Protein AF-Q70RH6-F1 (afdb_monomer)

Solvent-accessible surface area (backbone atoms only — not comparable to full-atom values): 3795 Å² total; per-residue (Å²): 134,81,84,81,80,83,79,79,79,58,94,83,75,76,88,80,92,74,66,65,60,83,80,71,64,61,93,82,66,77,86,53,95,87,59,87,85,82,89,80,91,83,80,81,77,84,132

InterPro domains:
  IPR033966 RuBisCO [PTHR42704] (1-47)
  IPR036422 RuBisCO large subunit, N-terminal domain superfamily [G3DSA:3.30.70.150] (8-47)
  IPR036422 RuBisCO large subunit, N-terminal domain superfamily [SSF54966] (8-47)

Sequence (47 aa):
MSPQTETKASAGFKAGVKDYKLTYYTPEYQTKDTDILAAFRVTPQPG

Secondary structure (DSSP, 8-state):
-PPP------TT---S---HHHHH--TTPPPPTT---------PPP-

pLDDT: mean 85.28, std 13.66, range [49.56, 98.12]

Mean predicted aligned error: 10.02 Å

Structure (mmCIF, N/CA/C/O backbone):
data_AF-Q70RH6-F1
#
_entry.id   AF-Q70RH6-F1
#
loop_
_atom_site.group_PDB
_atom_site.id
_atom_site.type_symbol
_atom_site.label_atom_id
_atom_site.label_alt_id
_atom_site.label_comp_id
_atom_site.label_asym_id
_atom_site.label_entity_id
_atom_site.label_seq_id
_atom_site.pdbx_PDB_ins_code
_atom_site.Cartn_x
_atom_site.Cartn_y
_atom_site.Cartn_z
_atom_site.occupancy
_atom_site.B_iso_or_equiv
_atom_site.auth_seq_id
_atom_site.auth_comp_id
_atom_site.auth_asym_id
_atom_site.auth_atom_id
_atom_site.pdbx_PDB_model_num
ATOM 1 N N . MET A 1 1 ? 5.434 43.078 -10.399 1.00 54.97 1 MET A N 1
ATOM 2 C CA . MET A 1 1 ? 6.339 42.399 -9.450 1.00 54.97 1 MET A CA 1
ATOM 3 C C . MET A 1 1 ? 5.970 40.928 -9.448 1.00 54.97 1 MET A C 1
ATOM 5 O O . MET A 1 1 ? 4.811 40.628 -9.199 1.00 54.97 1 MET A O 1
ATOM 9 N N . SER A 1 2 ? 6.889 40.040 -9.825 1.00 49.56 2 SER A N 1
ATOM 10 C CA . SER A 1 2 ? 6.638 38.593 -9.801 1.00 49.56 2 SER A CA 1
ATOM 11 C C . SER A 1 2 ? 6.597 38.109 -8.349 1.00 49.56 2 SER A C 1
ATOM 13 O O . SER A 1 2 ? 7.456 38.534 -7.575 1.00 49.56 2 SER A O 1
ATOM 15 N N . PRO A 1 3 ? 5.641 37.255 -7.948 1.00 65.12 3 PRO A N 1
ATOM 16 C CA . PRO A 1 3 ? 5.643 36.707 -6.599 1.00 65.12 3 PRO A CA 1
ATOM 17 C C . PRO A 1 3 ? 6.898 35.844 -6.404 1.00 65.12 3 PRO A C 1
ATOM 19 O O . PRO A 1 3 ? 7.135 34.894 -7.152 1.00 65.12 3 PRO A O 1
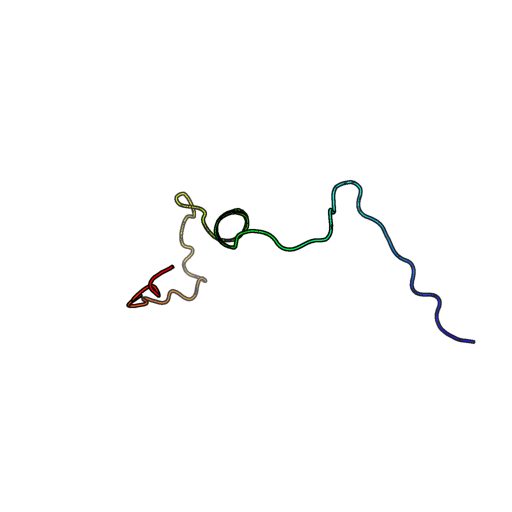ATOM 22 N N . GLN A 1 4 ? 7.729 36.191 -5.419 1.00 59.53 4 GLN A N 1
ATOM 23 C CA . GLN A 1 4 ? 8.831 35.335 -4.984 1.00 59.53 4 GLN A CA 1
ATOM 24 C C . GLN A 1 4 ? 8.236 34.089 -4.325 1.00 59.53 4 GLN A C 1
ATOM 26 O O . GLN A 1 4 ? 7.495 34.179 -3.351 1.00 59.53 4 GLN A O 1
ATOM 31 N N . THR A 1 5 ? 8.536 32.917 -4.884 1.00 68.06 5 THR A N 1
ATOM 32 C CA . THR A 1 5 ? 8.169 31.635 -4.275 1.00 68.06 5 THR A CA 1
ATOM 33 C C . THR A 1 5 ? 9.143 31.348 -3.138 1.00 68.06 5 THR A C 1
ATOM 35 O O . THR A 1 5 ? 10.323 31.086 -3.374 1.00 68.06 5 THR A O 1
ATOM 38 N N . GLU A 1 6 ? 8.666 31.404 -1.899 1.00 64.88 6 GLU A N 1
ATOM 39 C CA . GLU A 1 6 ? 9.453 31.006 -0.734 1.00 64.88 6 GLU A CA 1
ATOM 40 C C . GLU A 1 6 ? 9.591 29.480 -0.697 1.00 64.88 6 GLU A C 1
ATOM 42 O O . GLU A 1 6 ? 8.639 28.746 -0.426 1.00 64.88 6 GLU A O 1
ATOM 47 N N . THR A 1 7 ? 10.795 28.978 -0.968 1.00 66.44 7 THR A N 1
ATOM 48 C CA . THR A 1 7 ? 11.096 27.551 -0.818 1.00 66.44 7 THR A CA 1
ATOM 49 C C . THR A 1 7 ? 11.415 27.266 0.647 1.00 66.44 7 THR A C 1
ATOM 51 O O . THR A 1 7 ? 12.545 27.451 1.095 1.00 66.44 7 THR A O 1
ATOM 54 N N . LYS A 1 8 ? 10.426 26.795 1.416 1.00 65.88 8 LYS A N 1
ATOM 55 C CA . LYS A 1 8 ? 10.674 26.203 2.739 1.00 65.88 8 LYS A CA 1
ATOM 56 C C . LYS A 1 8 ? 11.263 24.806 2.551 1.00 65.88 8 LYS A C 1
ATOM 58 O O . LYS A 1 8 ? 10.533 23.824 2.437 1.00 65.88 8 LYS A O 1
ATOM 63 N N . ALA A 1 9 ? 12.589 24.711 2.502 1.00 62.78 9 ALA A N 1
ATOM 64 C CA . ALA A 1 9 ? 13.274 23.427 2.575 1.00 62.78 9 ALA A CA 1
ATOM 65 C C . ALA A 1 9 ? 13.031 22.820 3.968 1.00 62.78 9 ALA A C 1
ATOM 67 O O . ALA A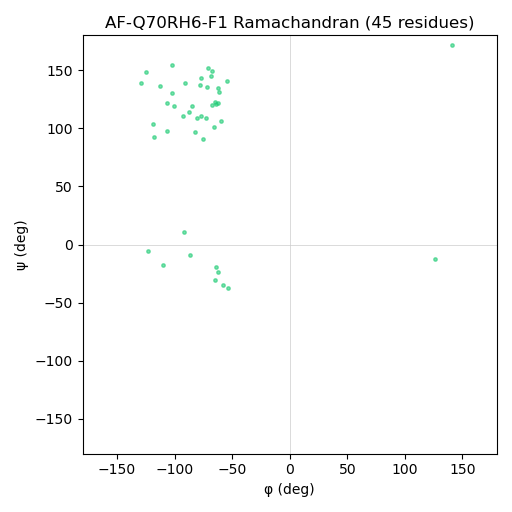 1 9 ? 13.630 23.237 4.957 1.00 62.78 9 ALA A O 1
ATOM 68 N N . SER A 1 10 ? 12.109 21.860 4.061 1.00 70.00 10 SER A N 1
ATOM 69 C CA . SER A 1 10 ? 11.941 21.057 5.272 1.00 70.00 10 SER A CA 1
ATOM 70 C C . SER A 1 10 ? 13.213 20.231 5.485 1.00 70.00 10 SER A C 1
ATOM 72 O O . SER A 1 10 ? 13.629 19.484 4.594 1.00 70.00 10 SER A O 1
ATOM 74 N N . ALA A 1 11 ? 13.858 20.385 6.644 1.00 65.19 11 ALA A N 1
ATOM 75 C CA . ALA A 1 11 ? 15.029 19.598 7.012 1.00 65.19 11 ALA A CA 1
ATOM 76 C C . ALA A 1 11 ? 14.647 18.105 7.034 1.00 65.19 11 ALA A C 1
ATOM 78 O O . ALA A 1 11 ? 13.920 17.658 7.915 1.00 65.19 11 ALA A O 1
ATOM 79 N N . GLY A 1 12 ? 15.094 17.348 6.024 1.00 71.56 12 GLY A N 1
ATOM 80 C CA . GLY A 1 12 ? 14.786 15.919 5.858 1.00 71.56 12 GLY A CA 1
ATOM 81 C C . GLY A 1 12 ? 14.195 15.534 4.496 1.00 71.56 12 GLY A C 1
ATOM 82 O O . GLY A 1 12 ? 14.179 14.349 4.157 1.00 71.56 12 GLY A O 1
ATOM 83 N N . PHE A 1 13 ? 13.760 16.495 3.673 1.00 81.12 13 PHE A N 1
ATOM 84 C CA . PHE A 1 13 ? 13.276 16.197 2.323 1.00 81.12 13 PHE A CA 1
ATOM 85 C C . PHE A 1 13 ? 14.443 16.012 1.339 1.00 81.12 13 PHE A C 1
ATOM 87 O O . PHE A 1 13 ? 15.112 16.970 0.957 1.00 81.12 13 PHE A O 1
ATOM 94 N N . LYS A 1 14 ? 14.680 14.768 0.905 1.00 79.81 14 LYS A N 1
ATOM 95 C CA . LYS A 1 14 ? 15.567 14.451 -0.226 1.00 79.81 14 LYS A CA 1
ATOM 96 C C . LYS A 1 14 ? 14.736 14.189 -1.481 1.00 79.81 14 LYS A C 1
ATOM 98 O O . LYS A 1 14 ? 13.933 13.253 -1.495 1.00 79.81 14 LYS A O 1
ATOM 103 N N . ALA A 1 15 ? 14.952 15.006 -2.510 1.00 84.81 15 ALA A N 1
ATOM 104 C CA . ALA A 1 15 ? 14.375 14.816 -3.838 1.00 84.81 15 ALA A CA 1
ATOM 105 C C . ALA A 1 15 ? 15.013 13.609 -4.556 1.00 84.81 15 ALA A C 1
ATOM 107 O O . ALA A 1 15 ? 16.166 13.267 -4.292 1.00 84.81 15 ALA A O 1
ATOM 108 N N . GLY A 1 16 ? 14.263 12.973 -5.460 1.00 89.31 16 GLY A N 1
ATOM 109 C CA . GLY A 1 16 ? 14.692 11.797 -6.224 1.00 89.31 16 GLY A CA 1
ATOM 110 C C . GLY A 1 16 ? 13.571 10.770 -6.399 1.00 89.31 16 GLY A C 1
ATOM 111 O O . GLY A 1 16 ? 12.502 10.901 -5.800 1.00 89.31 16 GLY A O 1
ATOM 112 N N . VAL A 1 17 ? 13.818 9.747 -7.220 1.00 90.19 17 VAL A N 1
ATOM 113 C CA . VAL A 1 17 ? 12.909 8.600 -7.380 1.00 90.19 17 VAL A CA 1
ATOM 114 C C . VAL A 1 17 ? 13.078 7.661 -6.188 1.00 90.19 17 VAL A C 1
ATOM 116 O O . VAL A 1 17 ? 14.198 7.409 -5.744 1.00 90.19 17 VAL A O 1
ATOM 119 N N . LYS A 1 18 ? 11.962 7.158 -5.661 1.00 88.31 18 LYS A N 1
ATOM 120 C CA . LYS A 1 18 ? 11.934 6.174 -4.577 1.00 88.31 18 LYS A CA 1
ATOM 121 C C . LYS A 1 18 ? 11.132 4.963 -5.017 1.00 88.31 18 LYS A C 1
ATOM 123 O O . LYS A 1 18 ? 10.153 5.108 -5.749 1.00 88.31 18 LYS A O 1
ATOM 128 N N . ASP A 1 19 ? 11.515 3.797 -4.514 1.00 90.62 19 ASP A N 1
ATOM 129 C CA . ASP A 1 19 ? 10.735 2.584 -4.711 1.00 90.62 19 ASP A CA 1
ATOM 130 C C . ASP A 1 19 ? 9.355 2.748 -4.080 1.00 90.62 19 ASP A C 1
ATOM 132 O O . ASP A 1 19 ? 9.228 3.123 -2.913 1.00 90.62 19 ASP A O 1
ATOM 136 N N . TYR A 1 20 ? 8.313 2.414 -4.839 1.00 87.25 20 TYR A N 1
ATOM 137 C CA . TYR A 1 20 ? 6.919 2.543 -4.408 1.00 87.25 20 TYR A CA 1
ATOM 138 C C . TYR A 1 20 ? 6.655 1.826 -3.074 1.00 87.25 20 TYR A C 1
ATOM 140 O O . TYR A 1 20 ? 5.949 2.326 -2.199 1.00 87.25 20 TYR A O 1
ATOM 148 N N . LYS A 1 21 ? 7.290 0.668 -2.867 1.00 88.62 21 LYS A N 1
ATOM 149 C CA . LYS A 1 21 ? 7.156 -0.110 -1.632 1.00 88.62 21 LYS A CA 1
ATOM 150 C C . LYS A 1 21 ? 7.550 0.691 -0.386 1.00 88.62 21 LYS A C 1
ATOM 152 O O . LYS A 1 21 ? 6.922 0.521 0.651 1.00 88.62 21 LYS A O 1
ATOM 157 N N . LEU A 1 22 ? 8.545 1.574 -0.485 1.00 88.00 22 LEU A N 1
ATOM 158 C CA . LEU A 1 22 ? 9.057 2.331 0.658 1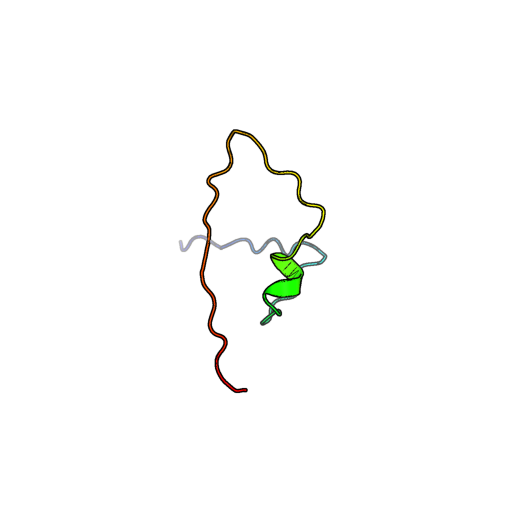.00 88.00 22 LEU A CA 1
ATOM 159 C C . LEU A 1 22 ? 8.017 3.296 1.241 1.00 88.00 22 LEU A C 1
ATOM 161 O O . LEU A 1 22 ? 8.054 3.583 2.433 1.00 88.00 22 LEU A O 1
ATOM 165 N N . THR A 1 23 ? 7.113 3.812 0.408 1.00 88.56 23 THR A N 1
ATOM 166 C CA . THR A 1 23 ? 6.133 4.827 0.822 1.00 88.56 23 THR A CA 1
ATOM 167 C C . THR A 1 23 ? 4.702 4.310 0.888 1.00 88.56 23 THR A C 1
ATOM 169 O O . THR A 1 23 ? 3.875 4.953 1.527 1.00 88.56 23 THR A O 1
ATOM 172 N N . TYR A 1 24 ? 4.397 3.177 0.248 1.00 91.25 24 TYR A N 1
ATOM 173 C CA . TYR A 1 24 ? 3.021 2.693 0.090 1.00 91.25 24 TYR A CA 1
ATOM 174 C C . TYR A 1 24 ? 2.765 1.278 0.631 1.00 91.25 24 TYR A C 1
ATOM 176 O O . TYR A 1 24 ? 1.615 0.846 0.629 1.00 91.25 24 TYR A O 1
ATOM 184 N N . TYR A 1 25 ? 3.785 0.540 1.087 1.00 92.56 25 TYR A N 1
ATOM 185 C CA . TYR A 1 25 ? 3.594 -0.796 1.660 1.00 92.56 25 TYR A CA 1
ATOM 186 C C . TYR A 1 25 ? 3.762 -0.778 3.175 1.00 92.56 25 TYR A C 1
ATOM 188 O O . TYR A 1 25 ? 4.874 -0.871 3.695 1.00 92.56 25 TYR A O 1
ATOM 196 N N . THR A 1 26 ? 2.628 -0.707 3.862 1.00 94.62 26 THR A N 1
ATOM 197 C CA . THR A 1 26 ? 2.554 -0.786 5.320 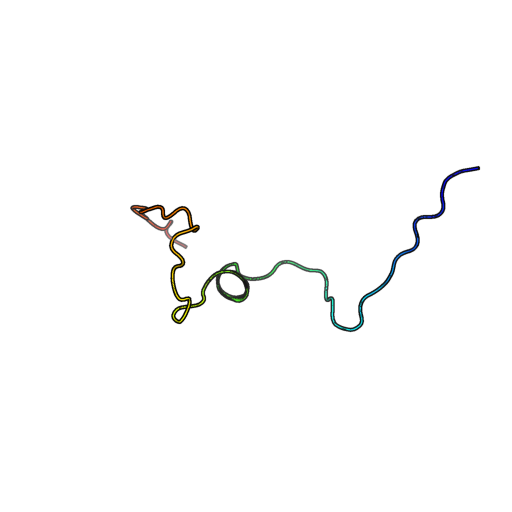1.00 94.62 26 THR A CA 1
ATOM 198 C C . THR A 1 26 ? 1.726 -2.018 5.687 1.00 94.62 26 THR A C 1
ATOM 200 O O . THR A 1 26 ? 0.498 -1.922 5.712 1.00 94.62 26 THR A O 1
ATOM 203 N N . PRO A 1 27 ? 2.358 -3.187 5.913 1.00 92.88 27 PRO A N 1
ATOM 204 C CA . PRO A 1 27 ? 1.632 -4.432 6.167 1.00 92.88 27 PRO A CA 1
ATOM 205 C C . PRO A 1 27 ? 0.780 -4.383 7.442 1.00 92.88 27 PRO A C 1
ATOM 207 O O . PRO A 1 27 ? -0.219 -5.088 7.537 1.00 92.88 27 PRO A O 1
ATOM 210 N N . GLU A 1 28 ? 1.129 -3.516 8.391 1.00 96.56 28 GLU A N 1
ATOM 211 C CA . GLU A 1 28 ? 0.403 -3.310 9.646 1.00 96.56 28 GLU A CA 1
ATOM 212 C C . GLU A 1 28 ? -0.658 -2.197 9.563 1.00 96.56 28 GLU A C 1
ATOM 214 O O . GLU A 1 28 ? -1.187 -1.766 10.591 1.00 96.56 28 GLU A O 1
ATOM 219 N N . TYR A 1 29 ? -0.973 -1.688 8.366 1.00 94.75 29 TYR A N 1
ATOM 220 C CA . TYR A 1 29 ? -2.032 -0.693 8.208 1.00 94.75 29 TYR A CA 1
ATOM 221 C C . TYR A 1 29 ? -3.388 -1.271 8.627 1.00 94.75 29 TYR A C 1
ATOM 223 O O . TYR A 1 29 ? -3.863 -2.258 8.068 1.00 94.75 29 TYR A O 1
ATOM 231 N N . GLN A 1 30 ? -4.026 -0.627 9.603 1.00 97.38 30 GLN A N 1
ATOM 232 C CA . GLN A 1 30 ? -5.384 -0.958 10.015 1.00 97.38 30 GLN A CA 1
ATOM 233 C C . GLN A 1 30 ? -6.380 -0.230 9.116 1.00 97.38 30 GLN A C 1
ATOM 235 O O . GLN A 1 30 ? -6.401 1.002 9.084 1.00 97.38 30 GLN A O 1
ATOM 240 N N . THR A 1 31 ? -7.210 -0.998 8.411 1.00 96.50 31 THR A N 1
ATOM 241 C CA . THR A 1 31 ? -8.306 -0.460 7.602 1.00 96.50 31 THR A CA 1
ATOM 242 C C . THR A 1 31 ? -9.310 0.261 8.488 1.00 96.50 31 THR A C 1
ATOM 244 O O . THR A 1 31 ? -9.719 -0.265 9.526 1.00 96.50 31 THR A O 1
ATOM 247 N N . LYS A 1 32 ? -9.731 1.443 8.061 1.00 97.38 32 LYS A N 1
ATOM 248 C CA . LYS A 1 32 ? -10.787 2.234 8.687 1.00 97.38 32 LYS A CA 1
ATOM 249 C C . LYS A 1 32 ? -12.073 2.098 7.884 1.00 97.38 32 LYS A C 1
ATOM 251 O O . LYS A 1 32 ? -12.041 1.932 6.670 1.00 97.38 32 LYS A O 1
ATOM 256 N N . ASP A 1 33 ? -13.208 2.288 8.547 1.00 97.75 33 ASP A N 1
ATOM 257 C CA . ASP A 1 33 ? -14.530 2.207 7.904 1.00 97.75 33 ASP A CA 1
ATOM 258 C C . ASP A 1 33 ? -14.750 3.288 6.831 1.00 97.75 33 ASP A C 1
ATOM 260 O O . ASP A 1 33 ? -15.618 3.167 5.973 1.00 97.75 33 ASP A O 1
ATOM 264 N N . THR A 1 34 ? -13.955 4.358 6.877 1.00 98.12 34 THR A N 1
ATOM 265 C CA . THR A 1 34 ? -13.975 5.453 5.900 1.00 98.12 34 THR A CA 1
ATOM 266 C C . THR A 1 34 ? -13.093 5.197 4.683 1.00 98.12 34 THR A C 1
ATOM 268 O O . THR A 1 34 ? -13.103 6.002 3.751 1.00 98.12 34 THR A O 1
ATOM 271 N N . ASP A 1 35 ? -12.281 4.142 4.705 1.00 97.44 35 ASP A N 1
ATOM 272 C CA . ASP A 1 35 ? -11.366 3.849 3.613 1.00 97.44 35 ASP A CA 1
ATOM 273 C C . ASP A 1 35 ? -12.120 3.235 2.434 1.00 97.44 35 ASP A C 1
ATOM 275 O O . ASP A 1 35 ? -13.027 2.417 2.585 1.00 97.44 35 ASP A O 1
ATOM 279 N N . ILE A 1 36 ? -11.700 3.597 1.225 1.00 97.88 36 ILE A N 1
ATOM 280 C CA . ILE A 1 36 ? -12.183 2.961 0.003 1.00 97.88 36 ILE A CA 1
ATOM 281 C C . ILE A 1 36 ? -11.210 1.835 -0.337 1.00 97.88 36 ILE A C 1
ATOM 283 O O . IL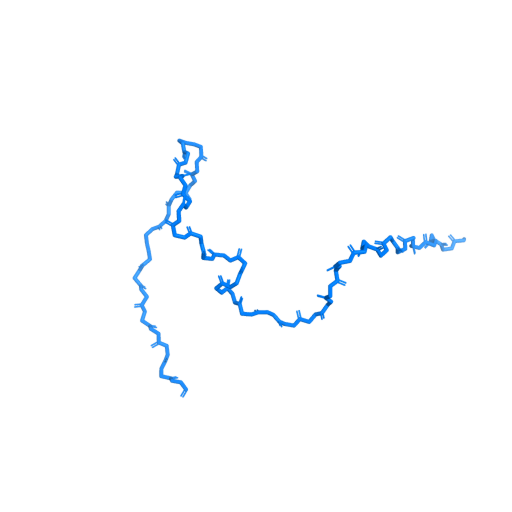E A 1 36 ? -10.064 2.083 -0.716 1.00 97.88 36 ILE A O 1
ATOM 287 N N . LEU A 1 37 ? -11.670 0.593 -0.196 1.00 96.69 37 LEU A N 1
ATOM 288 C CA . LEU A 1 37 ? -10.870 -0.596 -0.474 1.00 96.69 37 LEU A CA 1
ATOM 289 C C . LEU A 1 37 ? -11.045 -1.042 -1.928 1.00 96.69 37 LEU A C 1
ATOM 291 O O . LEU A 1 37 ? -12.152 -1.060 -2.464 1.00 96.69 37 LEU A O 1
ATOM 295 N N . ALA A 1 38 ? -9.944 -1.446 -2.555 1.00 96.50 38 ALA A N 1
ATOM 296 C CA . ALA A 1 38 ? -9.934 -2.006 -3.899 1.00 96.50 38 ALA A CA 1
ATOM 297 C C . ALA A 1 38 ? -9.165 -3.330 -3.910 1.00 96.50 38 ALA A C 1
ATOM 299 O O . ALA A 1 38 ? -8.115 -3.460 -3.282 1.00 96.50 38 ALA A O 1
ATOM 300 N N . ALA A 1 39 ? -9.687 -4.312 -4.643 1.00 96.38 39 ALA A N 1
ATOM 301 C CA . ALA A 1 39 ? -9.040 -5.599 -4.857 1.00 96.38 39 ALA A CA 1
ATOM 302 C C . ALA A 1 39 ? -8.510 -5.660 -6.292 1.00 96.38 39 ALA A C 1
ATOM 304 O O . ALA A 1 39 ? -9.271 -5.533 -7.251 1.00 96.38 39 ALA A O 1
ATOM 305 N N . PHE A 1 40 ? -7.202 -5.862 -6.44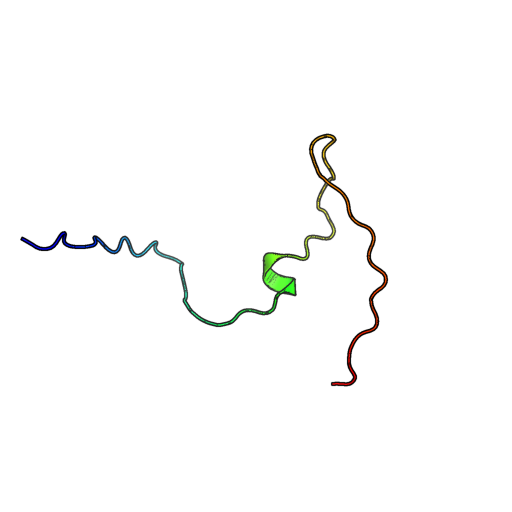2 1.00 95.19 40 PHE A N 1
ATOM 306 C CA . PHE A 1 40 ? -6.545 -5.912 -7.745 1.0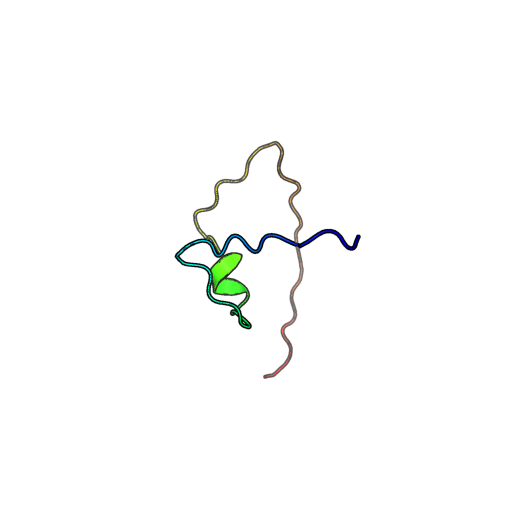0 95.19 40 PHE A CA 1
ATOM 307 C C . PHE A 1 40 ? -6.024 -7.316 -8.037 1.00 95.19 40 PHE A C 1
ATOM 309 O O . PHE A 1 40 ? -5.371 -7.937 -7.200 1.00 95.19 40 PHE A O 1
ATOM 316 N N . ARG A 1 41 ? -6.242 -7.790 -9.267 1.00 97.69 41 ARG A N 1
ATOM 317 C CA . ARG A 1 41 ? -5.477 -8.908 -9.824 1.00 97.69 41 ARG A CA 1
ATOM 318 C C . ARG A 1 41 ? -4.223 -8.338 -10.476 1.00 97.69 41 ARG A C 1
ATOM 320 O O . ARG A 1 41 ? -4.320 -7.636 -11.477 1.00 97.69 41 ARG A O 1
ATOM 327 N N . VAL A 1 42 ? -3.056 -8.662 -9.932 1.00 94.31 42 VAL A N 1
ATOM 328 C CA . VAL A 1 42 ? -1.768 -8.194 -10.460 1.00 94.31 42 VAL A CA 1
ATOM 329 C C . VAL A 1 42 ? -1.099 -9.310 -11.258 1.00 94.31 42 VAL A C 1
ATOM 331 O O . VAL A 1 42 ? -0.986 -10.434 -10.778 1.00 94.31 42 VAL A O 1
ATOM 334 N N . THR A 1 43 ? -0.649 -8.999 -12.476 1.00 97.19 43 THR A N 1
ATOM 335 C CA . THR A 1 43 ? 0.301 -9.827 -13.239 1.00 97.19 43 THR A CA 1
ATOM 336 C C . THR A 1 43 ? 1.543 -8.967 -13.474 1.00 97.19 43 THR A C 1
ATOM 338 O O . THR A 1 43 ? 1.458 -8.022 -14.258 1.00 97.19 43 THR A O 1
ATOM 341 N N . PRO A 1 44 ? 2.650 -9.193 -12.744 1.00 93.81 44 PRO A N 1
ATOM 342 C CA . PRO A 1 44 ? 3.847 -8.373 -12.889 1.00 93.81 44 PRO A CA 1
ATOM 343 C C . PRO A 1 44 ? 4.487 -8.599 -14.260 1.00 93.81 44 PRO A C 1
ATOM 345 O O . PRO A 1 44 ? 4.417 -9.698 -14.812 1.00 93.81 44 PRO A O 1
ATOM 348 N N . GLN A 1 45 ? 5.130 -7.561 -14.791 1.00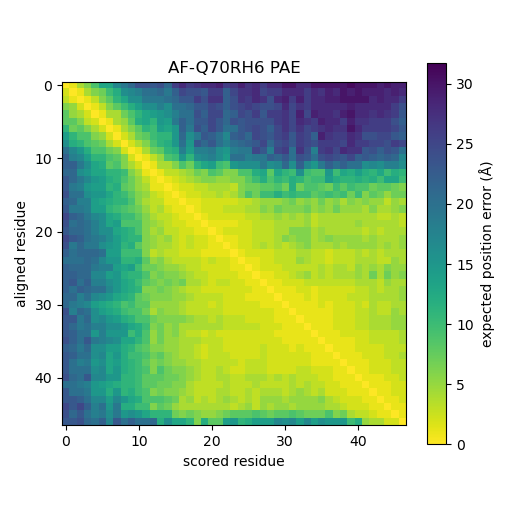 94.88 45 GLN A N 1
ATOM 349 C CA . GLN A 1 45 ? 5.960 -7.720 -15.978 1.00 94.88 45 GLN A CA 1
ATOM 350 C C . GLN A 1 45 ? 7.201 -8.558 -15.634 1.00 94.88 45 GLN A C 1
ATOM 352 O O . GLN A 1 45 ? 7.719 -8.434 -14.518 1.00 94.88 45 GLN A O 1
ATOM 357 N N . PRO A 1 46 ? 7.694 -9.391 -16.567 1.00 91.81 46 PRO A N 1
ATOM 358 C CA . PRO A 1 46 ? 9.063 -9.886 -16.500 1.00 91.81 46 PRO A CA 1
ATOM 359 C C . PRO A 1 46 ? 10.025 -8.694 -16.402 1.00 91.81 46 PRO A C 1
ATOM 361 O O . PRO A 1 46 ? 9.768 -7.659 -17.018 1.00 91.81 46 PRO A O 1
ATOM 364 N N . GLY A 1 47 ? 11.073 -8.841 -15.589 1.00 88.25 47 GLY A N 1
ATOM 365 C CA . GLY A 1 47 ? 12.026 -7.769 -15.277 1.00 88.25 47 GLY A CA 1
ATOM 366 C C . GLY A 1 47 ? 12.754 -7.214 -16.491 1.00 88.25 47 GLY A C 1
ATOM 367 O O . GLY A 1 47 ? 13.146 -8.029 -17.357 1.00 88.25 47 GLY A O 1
#

Foldseek 3Di:
DDDDDDDPPDVPDDDDDDDPCVPPPDVPDDDDPPDDDDDDDDDDDDD

Organism: NCBI:txid225763

Radius of gyration: 18.46 Å; Cα contacts (8 Å, |Δi|>4): 1; chains: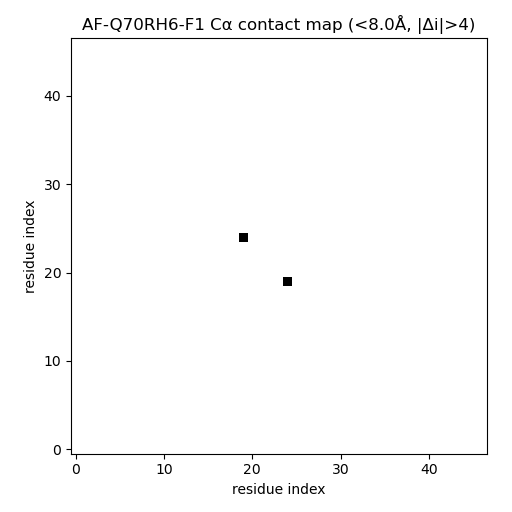 1; bounding box: 30×52×26 Å